Protein AF-A0AAV4QJ72-F1 (afdb_monomer_lite)

Foldseek 3Di:
DDDDQDPPCVLVVDDPVCSVVVVVVVVVLVVVVVVVVVVCCVVQPPQWDWDDRPSDIDIDGNDDVVVVVVVVVCVVVVHDDDDDDDPLPDWDKDKDADADQPDDQVVVVVVCVVVVFAWPDKDFDADPVPRHTHRMIMTTGDRDD

Organism: Caerostris extrusa (NCBI:txid172846)

Radius of gyration: 22.25 Å; chains: 1; bounding box: 43×34×60 Å

Secondary structure (DSSP, 8-state):
----------GGGS-TTTHHHHHHHHHHHHHHHHHHHHHHHHHHGGGEEEEEETTEEEEEESSHHHHHHHHHHHHHTT--------GGGSPPEEEEES--TT--HHHHHHHHHHTT--EEEEEEEE-TTT--EEEEEEEEEPPP-

pLDDT: mean 82.84, std 15.51, range [21.06, 96.12]

Sequence (145 aa):
MWAYTFHTDWVSRAKPGMVKELLAIEALRRTSLKGLIAEISKKFHDEVRIKLAGEHLKIFPNNSDNHRLITNYLKNSQTEYYVITPKNLRPLKAVFKGLPVSYNVDEISTGLAELGLQIDEVRQLTNLKTRALIPVWQLVYKNPK

Structure (mmCIF, N/CA/C/O backbone):
data_AF-A0AAV4QJ72-F1
#
_entry.id   AF-A0AAV4QJ72-F1
#
loop_
_atom_site.group_PDB
_atom_site.id
_atom_site.type_symbol
_atom_site.label_atom_id
_atom_site.label_alt_id
_atom_site.label_comp_id
_atom_site.label_asym_id
_atom_site.label_entity_id
_atom_site.label_seq_id
_atom_site.pdbx_PDB_ins_code
_atom_site.Cartn_x
_atom_site.Cartn_y
_atom_site.Cartn_z
_atom_site.occupancy
_atom_site.B_iso_or_equiv
_atom_site.auth_seq_id
_atom_site.auth_comp_id
_atom_site.auth_asym_id
_atom_site.auth_atom_id
_atom_site.pdbx_PDB_model_num
ATOM 1 N N . MET A 1 1 ? 1.533 -19.783 4.908 1.00 29.25 1 MET A N 1
ATOM 2 C CA . MET A 1 1 ? 0.993 -18.504 5.421 1.00 29.25 1 MET A CA 1
ATOM 3 C C . MET A 1 1 ? 2.149 -17.777 6.092 1.00 29.25 1 MET A C 1
ATOM 5 O O . MET A 1 1 ? 2.623 -18.271 7.100 1.00 29.25 1 MET A O 1
ATOM 9 N N . TRP A 1 2 ? 2.675 -16.698 5.507 1.00 21.06 2 TRP A N 1
ATOM 10 C CA . TRP A 1 2 ? 3.810 -15.962 6.083 1.00 21.06 2 TRP A CA 1
ATOM 11 C C . TRP A 1 2 ? 3.318 -14.598 6.567 1.00 21.06 2 TRP A C 1
ATOM 13 O O . TRP A 1 2 ? 2.831 -13.796 5.769 1.00 21.06 2 TRP A O 1
ATOM 23 N N . ALA A 1 3 ? 3.393 -14.360 7.876 1.00 24.09 3 ALA A N 1
ATOM 24 C CA . ALA A 1 3 ? 3.117 -13.072 8.496 1.00 24.09 3 ALA A CA 1
ATOM 25 C C . ALA A 1 3 ? 4.438 -12.513 9.031 1.00 24.09 3 ALA A C 1
ATOM 27 O O . ALA A 1 3 ? 4.955 -12.983 10.040 1.00 24.09 3 ALA A O 1
ATOM 28 N N . TYR A 1 4 ? 4.993 -11.520 8.341 1.00 24.73 4 TYR A N 1
ATOM 29 C CA . TYR A 1 4 ? 6.110 -10.741 8.862 1.00 24.73 4 TYR A CA 1
ATOM 30 C C . TYR A 1 4 ? 5.542 -9.674 9.794 1.00 24.73 4 TYR A C 1
ATOM 32 O O . TYR A 1 4 ? 4.853 -8.751 9.353 1.00 24.73 4 TYR A O 1
ATOM 40 N N . THR A 1 5 ? 5.802 -9.822 11.089 1.00 30.70 5 THR A N 1
ATOM 41 C CA . THR A 1 5 ? 5.512 -8.789 12.085 1.00 30.70 5 THR A CA 1
ATOM 42 C C . THR A 1 5 ? 6.797 -7.995 12.280 1.00 30.70 5 THR A C 1
ATOM 44 O O . THR A 1 5 ? 7.749 -8.504 12.862 1.00 30.70 5 THR A O 1
ATOM 47 N N . PHE A 1 6 ? 6.859 -6.770 11.755 1.00 30.53 6 PHE A N 1
ATOM 48 C CA . PHE A 1 6 ? 7.957 -5.860 12.073 1.00 30.53 6 PHE A CA 1
ATOM 49 C C . PHE A 1 6 ? 7.793 -5.417 13.528 1.00 30.53 6 PHE A C 1
ATOM 51 O O . PHE A 1 6 ? 6.803 -4.777 13.879 1.00 30.53 6 PHE A O 1
ATOM 58 N N . HIS A 1 7 ? 8.735 -5.825 14.375 1.00 37.47 7 HIS A N 1
ATOM 59 C CA . HIS A 1 7 ? 8.809 -5.406 15.767 1.00 37.47 7 HIS A CA 1
ATOM 60 C C . HIS A 1 7 ? 9.119 -3.903 15.804 1.00 37.47 7 HIS A C 1
ATOM 62 O O . HIS A 1 7 ? 10.099 -3.450 15.208 1.00 37.47 7 HIS A O 1
ATOM 68 N N . THR A 1 8 ? 8.265 -3.116 16.456 1.00 44.09 8 THR A N 1
ATOM 69 C CA . THR A 1 8 ? 8.460 -1.682 16.698 1.00 44.09 8 THR A CA 1
ATOM 70 C C . THR A 1 8 ? 9.509 -1.490 17.789 1.00 44.09 8 THR A C 1
ATOM 72 O O . THR A 1 8 ? 9.191 -1.070 18.894 1.00 44.09 8 THR A O 1
ATOM 75 N N . ASP A 1 9 ? 10.763 -1.821 17.495 1.00 50.75 9 ASP A N 1
ATOM 76 C CA . ASP A 1 9 ? 11.877 -1.648 18.428 1.00 50.75 9 ASP A CA 1
ATOM 77 C C . ASP A 1 9 ? 12.642 -0.346 18.132 1.00 50.75 9 ASP A C 1
ATOM 79 O O . ASP A 1 9 ? 13.849 -0.315 17.906 1.00 50.75 9 ASP A O 1
ATOM 83 N N . TRP A 1 10 ? 11.899 0.759 18.019 1.00 54.31 10 TRP A N 1
ATOM 84 C CA . TRP A 1 10 ? 12.483 2.100 17.883 1.00 54.31 10 TRP A CA 1
ATOM 85 C C . TRP A 1 10 ? 12.860 2.697 19.243 1.00 54.31 10 TRP A C 1
ATOM 87 O O . TRP A 1 10 ? 13.750 3.541 19.316 1.00 54.31 10 TRP A O 1
ATOM 97 N N . VAL A 1 11 ? 12.232 2.219 20.323 1.00 56.62 11 VAL A N 1
ATOM 98 C CA . VAL A 1 11 ? 12.527 2.642 21.698 1.00 56.62 11 VAL A CA 1
ATOM 99 C C . VAL A 1 11 ? 13.918 2.167 22.134 1.00 56.62 11 VAL A C 1
ATOM 101 O O . VAL A 1 11 ? 14.624 2.923 22.796 1.00 56.62 11 VAL A O 1
ATOM 104 N N . SER A 1 12 ? 14.373 0.986 21.690 1.00 57.31 12 SER A N 1
ATOM 105 C CA . SER A 1 12 ? 15.730 0.482 21.971 1.00 57.31 12 SER A CA 1
ATOM 106 C C . SER A 1 12 ? 16.846 1.290 21.302 1.00 57.31 12 SER A C 1
ATOM 108 O O . SER A 1 12 ? 18.001 1.216 21.717 1.00 57.31 12 SER A O 1
ATOM 110 N N . ARG A 1 13 ? 16.510 2.093 20.284 1.00 60.56 13 ARG A N 1
ATOM 111 C CA . ARG A 1 13 ? 17.442 2.976 19.564 1.00 60.56 13 ARG A CA 1
ATOM 112 C C . ARG A 1 13 ? 17.436 4.411 20.098 1.00 60.56 13 ARG A C 1
ATOM 114 O O . ARG A 1 13 ? 18.213 5.238 19.620 1.00 60.56 13 ARG A O 1
ATOM 121 N N . ALA A 1 14 ? 16.556 4.729 21.048 1.00 67.62 14 ALA A N 1
ATOM 122 C CA . ALA A 1 14 ? 16.446 6.060 21.624 1.00 67.62 14 ALA A CA 1
ATOM 123 C C . ALA A 1 14 ? 17.534 6.308 22.678 1.00 67.62 14 ALA A C 1
ATOM 125 O O . ALA A 1 14 ? 17.973 5.399 23.382 1.00 67.62 14 ALA A O 1
ATOM 126 N N . LYS A 1 15 ? 17.960 7.569 22.821 1.00 75.06 15 LYS A N 1
ATOM 127 C CA . LYS A 1 15 ? 18.878 7.963 23.899 1.00 75.06 15 LYS A CA 1
ATOM 128 C C . LYS A 1 15 ? 18.229 7.643 25.260 1.00 75.06 15 LYS A C 1
ATOM 130 O O . LYS A 1 15 ? 17.042 7.936 25.413 1.00 75.06 15 LYS A O 1
ATOM 135 N N . PRO A 1 16 ? 18.976 7.146 26.267 1.00 67.69 16 PRO A N 1
ATOM 136 C CA . PRO A 1 16 ? 18.417 6.698 27.550 1.00 67.69 16 PRO A CA 1
ATOM 137 C C . PRO A 1 16 ? 17.497 7.713 28.253 1.00 67.69 16 PRO A C 1
ATOM 139 O O . PRO A 1 16 ? 16.520 7.322 28.885 1.00 67.69 16 PRO A O 1
ATOM 142 N N . GLY A 1 17 ? 17.756 9.018 28.098 1.00 76.75 17 GLY A N 1
ATOM 143 C CA . GLY A 1 17 ? 16.922 10.086 28.667 1.00 76.75 17 GLY A CA 1
ATOM 144 C C . GLY A 1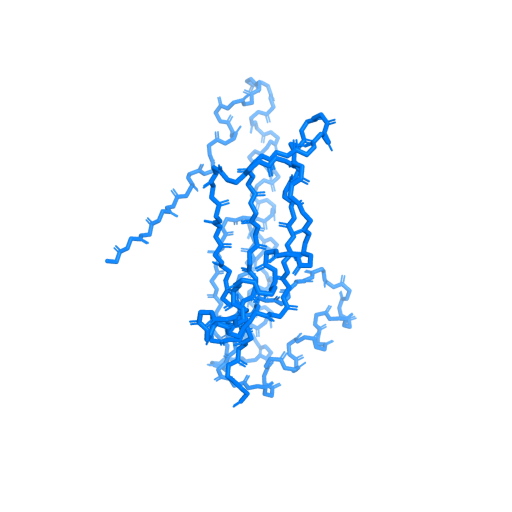 17 ? 15.563 10.297 27.983 1.00 76.75 17 GLY A C 1
ATOM 145 O O . GLY A 1 17 ? 14.642 10.783 28.625 1.00 76.75 17 GLY A O 1
ATOM 146 N N . MET A 1 18 ? 15.403 9.891 26.719 1.00 72.31 18 MET A N 1
ATOM 147 C CA . MET A 1 18 ? 14.172 10.093 25.934 1.00 72.31 18 MET A CA 1
ATOM 148 C C . MET A 1 18 ? 13.190 8.920 26.034 1.00 72.31 18 MET A C 1
ATOM 150 O O . MET A 1 18 ? 12.034 9.036 25.635 1.00 72.31 18 MET A O 1
ATOM 154 N N . VAL A 1 19 ? 13.631 7.773 26.562 1.00 74.94 19 VAL A N 1
ATOM 155 C CA . VAL A 1 19 ? 12.826 6.541 26.611 1.00 74.94 19 VAL A CA 1
ATOM 156 C C . VAL A 1 19 ? 11.528 6.750 27.396 1.00 74.94 19 VAL A C 1
ATOM 158 O O . VAL A 1 19 ? 10.470 6.314 26.953 1.00 74.94 19 VAL A O 1
ATOM 161 N N . LYS A 1 20 ? 11.575 7.467 28.526 1.00 77.88 20 LYS A N 1
ATOM 162 C CA . LYS A 1 20 ? 10.379 7.749 29.341 1.00 77.88 20 LYS A CA 1
ATOM 163 C C . LYS A 1 20 ? 9.346 8.598 28.596 1.00 77.88 20 LYS A C 1
ATOM 165 O O . LYS A 1 20 ? 8.159 8.294 28.657 1.00 77.88 20 LYS A O 1
ATOM 170 N N . GLU A 1 21 ? 9.793 9.627 27.878 1.00 79.62 21 GLU A N 1
ATOM 171 C CA . GLU A 1 21 ? 8.917 10.497 27.085 1.00 79.62 21 GLU A CA 1
ATOM 172 C C . GLU A 1 21 ? 8.286 9.733 25.916 1.00 79.62 21 GLU A C 1
ATOM 174 O O . GLU A 1 21 ? 7.078 9.814 25.704 1.00 79.62 21 GLU A O 1
ATOM 179 N N . LEU A 1 22 ? 9.075 8.921 25.205 1.00 76.75 22 LEU A N 1
ATOM 180 C CA . LEU A 1 22 ? 8.581 8.090 24.104 1.00 76.75 22 LEU A CA 1
ATOM 181 C C . LEU A 1 22 ? 7.542 7.066 24.575 1.00 76.75 22 LEU A C 1
ATOM 183 O O . LEU A 1 22 ? 6.511 6.902 23.924 1.00 76.75 22 LEU A O 1
ATOM 187 N N . LEU A 1 23 ? 7.768 6.428 25.727 1.00 78.88 23 LEU A N 1
ATOM 188 C CA . LEU A 1 23 ? 6.801 5.508 26.331 1.00 78.88 23 LEU A CA 1
ATOM 189 C C . LEU A 1 23 ? 5.498 6.221 26.723 1.00 78.88 23 LEU A C 1
ATOM 191 O O . LEU A 1 23 ? 4.415 5.673 26.518 1.00 78.88 23 LEU A O 1
ATOM 195 N N . ALA A 1 24 ? 5.580 7.449 27.245 1.00 79.38 24 ALA A N 1
ATOM 196 C CA . ALA A 1 24 ? 4.400 8.248 27.569 1.00 79.38 24 ALA A CA 1
ATOM 197 C C . ALA A 1 24 ? 3.604 8.632 26.308 1.00 79.38 24 ALA A C 1
ATOM 199 O O . ALA A 1 24 ? 2.379 8.494 26.285 1.00 79.38 24 ALA A O 1
ATOM 200 N N . ILE A 1 25 ? 4.289 9.039 25.233 1.00 80.31 25 ILE A N 1
ATOM 201 C CA . ILE A 1 25 ? 3.669 9.331 23.931 1.00 80.31 25 ILE A CA 1
ATOM 202 C C . ILE A 1 25 ? 2.993 8.078 23.363 1.00 80.31 25 ILE A C 1
ATOM 204 O O . ILE A 1 25 ? 1.858 8.147 22.886 1.00 80.31 25 ILE A O 1
ATOM 208 N N . GLU A 1 26 ? 3.648 6.918 23.440 1.00 79.81 26 GLU A N 1
ATOM 209 C CA . GLU A 1 26 ? 3.073 5.654 22.980 1.00 79.81 26 GLU A CA 1
ATOM 210 C C . GLU A 1 26 ? 1.826 5.271 23.793 1.00 79.81 26 GLU A C 1
ATOM 212 O O . GLU A 1 26 ? 0.813 4.862 23.220 1.00 79.81 26 GLU A O 1
ATOM 217 N N . ALA A 1 27 ? 1.858 5.446 25.115 1.00 80.00 27 ALA A N 1
ATOM 218 C CA . ALA A 1 27 ? 0.720 5.175 25.991 1.00 80.00 27 ALA A CA 1
ATOM 219 C C . ALA A 1 27 ? -0.478 6.094 25.694 1.00 80.00 27 ALA A C 1
ATOM 221 O O . ALA A 1 27 ? -1.616 5.616 25.584 1.00 80.00 27 ALA A O 1
ATOM 222 N N . LEU A 1 28 ? -0.230 7.393 25.493 1.00 80.56 28 LEU A N 1
ATOM 223 C CA . LEU A 1 28 ? -1.249 8.360 25.074 1.00 80.56 28 LEU A CA 1
ATOM 224 C C . LEU A 1 28 ? -1.849 7.971 23.719 1.00 80.56 28 LEU A C 1
ATOM 226 O O . LEU A 1 28 ? -3.071 7.904 23.569 1.00 80.56 28 LEU A O 1
ATOM 230 N N . ARG A 1 29 ? -1.000 7.617 22.748 1.00 79.44 29 ARG A N 1
ATOM 231 C CA . ARG A 1 29 ? -1.431 7.184 21.414 1.00 79.44 29 ARG A CA 1
ATOM 232 C C . ARG A 1 29 ? -2.274 5.911 21.475 1.00 79.44 29 ARG A C 1
ATOM 234 O O . ARG A 1 29 ? -3.340 5.857 20.866 1.00 79.44 29 ARG A O 1
ATOM 241 N N . ARG A 1 30 ? -1.842 4.898 22.232 1.00 79.00 30 ARG A N 1
ATOM 242 C CA . ARG A 1 30 ? -2.604 3.651 22.430 1.00 79.00 30 ARG A CA 1
ATOM 243 C C . ARG A 1 30 ? -3.970 3.924 23.056 1.00 79.00 30 ARG A C 1
ATOM 245 O O . ARG A 1 30 ? -4.945 3.292 22.657 1.00 79.00 30 ARG A O 1
ATOM 252 N N . THR A 1 31 ? -4.050 4.854 24.004 1.00 82.44 31 THR A N 1
ATOM 253 C CA . THR A 1 31 ? -5.317 5.257 24.633 1.00 82.44 31 THR A CA 1
ATOM 254 C C . THR A 1 31 ? -6.250 5.927 23.626 1.00 82.44 31 THR A C 1
ATOM 256 O O . THR A 1 31 ? -7.405 5.525 23.511 1.00 82.44 31 THR A O 1
ATOM 259 N N . SER A 1 32 ? -5.732 6.863 22.828 1.00 84.75 32 SER A N 1
ATOM 260 C CA . SER A 1 32 ? -6.493 7.525 21.760 1.00 84.75 32 SER A CA 1
ATOM 261 C C . SER A 1 32 ? -7.022 6.527 20.718 1.00 84.75 32 SER A C 1
ATOM 263 O O . SER A 1 32 ? -8.217 6.500 20.428 1.00 84.75 32 SER A O 1
ATOM 265 N N . LEU A 1 33 ? -6.172 5.608 20.238 1.00 84.62 33 LEU A N 1
ATOM 266 C CA . LEU A 1 33 ? -6.573 4.570 19.279 1.00 84.62 33 LEU A CA 1
ATOM 267 C C . LEU A 1 33 ? -7.641 3.626 19.847 1.00 84.62 33 LEU A C 1
ATOM 269 O O . LEU A 1 33 ? -8.556 3.236 19.126 1.00 84.62 33 LEU A O 1
ATOM 273 N N . LYS A 1 34 ? -7.558 3.271 21.135 1.00 84.69 34 LYS A N 1
ATOM 274 C CA . LYS A 1 34 ? -8.608 2.494 21.812 1.00 84.69 34 LYS A CA 1
ATOM 275 C C . LYS A 1 34 ? -9.931 3.257 21.890 1.00 84.69 34 LYS A C 1
ATOM 277 O O . LYS A 1 34 ? -10.976 2.644 21.693 1.00 84.69 34 LYS A O 1
ATOM 282 N N . GLY A 1 35 ? -9.888 4.566 22.141 1.00 86.44 35 GLY A N 1
ATOM 283 C CA . GLY A 1 35 ? -11.072 5.428 22.120 1.00 86.44 35 GLY A CA 1
ATOM 284 C C . GLY A 1 35 ? -11.745 5.440 20.748 1.00 86.44 35 GLY A C 1
ATOM 285 O O . GLY A 1 35 ? -12.940 5.176 20.649 1.00 86.44 35 GLY A O 1
ATOM 286 N N . LEU A 1 36 ? -10.956 5.620 19.686 1.00 85.38 36 LEU A N 1
ATOM 287 C CA . LEU A 1 36 ? -11.454 5.583 18.310 1.00 85.38 36 LEU A CA 1
ATOM 288 C C . LEU A 1 36 ? -12.056 4.215 17.945 1.00 85.38 36 LEU A C 1
ATOM 290 O O . LEU A 1 36 ? -13.097 4.154 17.296 1.00 85.38 36 LEU A O 1
ATOM 294 N N . ILE A 1 37 ? -11.441 3.110 18.389 1.00 87.62 37 ILE A N 1
ATOM 295 C CA . ILE A 1 37 ? -12.015 1.764 18.224 1.00 87.62 37 ILE A CA 1
ATOM 296 C C . ILE A 1 37 ? -13.406 1.701 18.854 1.00 87.62 37 ILE A C 1
ATOM 298 O O . ILE A 1 37 ? -14.343 1.262 18.196 1.00 87.62 37 ILE A O 1
ATOM 302 N N . ALA A 1 38 ? -13.547 2.152 20.103 1.00 88.19 38 ALA A N 1
ATOM 303 C CA . ALA A 1 38 ? -14.824 2.121 20.808 1.00 88.19 38 ALA A CA 1
ATOM 304 C C . ALA A 1 38 ? -15.889 2.990 20.119 1.00 88.19 38 ALA A C 1
ATOM 306 O O . ALA A 1 38 ? -17.037 2.566 20.001 1.00 88.19 38 ALA A O 1
ATOM 307 N N . GLU A 1 39 ? -15.516 4.172 19.622 1.00 88.44 39 GLU A N 1
ATOM 308 C CA . GLU A 1 39 ? -16.426 5.065 18.899 1.00 88.44 39 GLU A CA 1
ATOM 309 C C . GLU A 1 39 ? -16.924 4.439 17.588 1.00 88.44 39 GLU A C 1
ATOM 311 O O . GLU A 1 39 ? -18.130 4.395 17.335 1.00 88.44 39 GLU A O 1
ATOM 316 N N . ILE A 1 40 ? -16.013 3.888 16.781 1.00 86.62 40 ILE A N 1
ATOM 317 C CA . ILE A 1 40 ? -16.359 3.243 15.509 1.00 86.62 40 ILE A CA 1
ATOM 318 C C . ILE A 1 40 ? -17.190 1.981 15.765 1.00 86.62 40 ILE A C 1
ATOM 320 O O . ILE A 1 40 ? -18.223 1.796 15.123 1.00 86.62 40 ILE A O 1
ATOM 324 N N . SER A 1 41 ? -16.806 1.147 16.736 1.00 87.19 41 SER A N 1
ATOM 325 C CA . SER A 1 41 ? -17.589 -0.029 17.134 1.00 87.19 41 SER A CA 1
ATOM 326 C C . SER A 1 41 ? -18.985 0.342 17.635 1.00 87.19 41 SER A C 1
ATOM 328 O O . SER A 1 41 ? -19.939 -0.367 17.341 1.00 87.19 41 SER A O 1
ATOM 330 N N . LYS A 1 42 ? -19.145 1.465 18.344 1.00 88.50 42 LYS A N 1
ATOM 331 C CA . LYS A 1 42 ? -20.465 1.944 18.778 1.00 88.50 42 LYS A CA 1
ATOM 332 C C . LYS A 1 42 ? -21.330 2.398 17.603 1.00 88.50 42 LYS A C 1
ATOM 334 O O . LYS A 1 42 ? -22.541 2.230 17.651 1.00 88.50 42 LYS A O 1
ATOM 339 N N . LYS A 1 43 ? -20.728 3.013 16.585 1.00 87.12 43 LYS A N 1
ATOM 340 C CA . LYS A 1 43 ? -21.461 3.610 15.463 1.00 87.12 43 LYS A CA 1
ATOM 341 C C . LYS A 1 43 ? -21.826 2.606 14.371 1.00 87.12 43 LYS A C 1
ATOM 343 O O . LYS A 1 43 ? -22.851 2.772 13.720 1.00 87.12 43 LYS A O 1
ATOM 348 N N . PHE A 1 44 ? -20.978 1.604 14.162 1.00 84.62 44 PHE A N 1
ATOM 349 C CA . PHE A 1 44 ? -21.095 0.657 13.052 1.00 84.62 44 PHE A CA 1
ATOM 350 C C . PHE A 1 44 ? -21.219 -0.809 13.505 1.00 84.62 44 PHE A C 1
ATOM 352 O O . PHE A 1 44 ? -21.350 -1.691 12.663 1.00 84.62 44 PHE A O 1
ATOM 359 N N . HIS A 1 45 ? -21.202 -1.079 14.815 1.00 81.94 45 HIS A N 1
ATOM 360 C CA . HIS A 1 45 ? -21.448 -2.399 15.407 1.00 81.94 45 HIS A CA 1
ATOM 361 C C . HIS A 1 45 ? -20.631 -3.530 14.745 1.00 81.94 45 HIS A C 1
ATOM 363 O O . HIS A 1 45 ? -19.440 -3.360 14.468 1.00 81.94 45 HIS A O 1
ATOM 369 N N . ASP A 1 46 ? -21.263 -4.680 14.494 1.00 78.12 46 ASP A N 1
ATOM 370 C CA . ASP A 1 46 ? -20.651 -5.888 13.924 1.00 78.12 46 ASP A CA 1
ATOM 371 C C . ASP A 1 46 ? -20.416 -5.796 12.407 1.00 78.12 46 ASP A C 1
ATOM 373 O O . ASP A 1 46 ? -19.924 -6.731 11.767 1.00 78.12 46 ASP A O 1
ATOM 377 N N . GLU A 1 47 ? -20.745 -4.658 11.799 1.00 84.56 47 GLU A N 1
ATOM 378 C CA . GLU A 1 47 ? -20.619 -4.458 10.362 1.00 84.56 47 GLU A CA 1
ATOM 379 C C . GLU A 1 47 ? -19.192 -4.129 9.898 1.00 84.56 47 GLU A C 1
ATOM 381 O O . GLU A 1 47 ? -18.901 -4.042 8.694 1.00 84.56 47 GLU A O 1
ATOM 386 N N . VAL A 1 48 ? -18.294 -3.951 10.866 1.00 86.56 48 VAL A N 1
ATOM 387 C CA . VAL A 1 48 ? -16.884 -3.659 10.658 1.00 86.56 48 VAL A CA 1
ATOM 388 C C . VAL A 1 48 ? -16.020 -4.471 11.588 1.00 86.56 48 VAL A C 1
ATOM 390 O O . VAL A 1 48 ? -16.170 -4.457 12.807 1.00 86.56 48 VAL A O 1
ATOM 393 N N . ARG A 1 49 ? -14.987 -5.074 11.013 1.00 89.50 49 ARG A N 1
ATOM 394 C CA . ARG A 1 49 ? -13.900 -5.655 11.786 1.00 89.50 49 ARG A CA 1
ATOM 395 C C . ARG A 1 49 ? -12.765 -4.650 11.905 1.00 89.50 49 ARG A C 1
ATOM 397 O O . ARG A 1 49 ? -12.245 -4.167 10.904 1.00 89.50 49 ARG A O 1
ATOM 404 N N . ILE A 1 50 ? -12.322 -4.379 13.125 1.00 90.00 50 ILE A N 1
ATOM 405 C CA . ILE A 1 50 ? -11.242 -3.427 13.396 1.00 90.00 50 ILE A CA 1
ATOM 406 C C . ILE A 1 50 ? -10.016 -4.176 13.934 1.00 90.00 50 ILE A C 1
ATOM 408 O O . ILE A 1 50 ? -10.137 -5.095 14.743 1.00 90.00 50 ILE A O 1
ATOM 412 N N . LYS A 1 51 ? -8.815 -3.810 13.477 1.00 88.81 51 LYS A N 1
ATOM 413 C CA . LYS A 1 51 ? -7.546 -4.387 13.935 1.00 88.81 51 LYS A CA 1
ATOM 414 C C . LYS A 1 51 ? -6.496 -3.303 14.149 1.00 88.81 51 LYS A C 1
ATOM 416 O O . LYS A 1 51 ? -6.199 -2.534 13.237 1.00 88.81 51 LYS A O 1
ATOM 421 N N . LEU A 1 52 ? -5.866 -3.306 15.321 1.00 85.06 52 LEU A N 1
ATOM 422 C CA . LEU A 1 52 ? -4.689 -2.483 15.586 1.00 85.06 52 LEU A CA 1
ATOM 423 C C . LEU A 1 52 ? -3.484 -3.010 14.785 1.00 85.06 52 LEU A C 1
ATOM 425 O O . LEU A 1 52 ? -3.190 -4.208 14.801 1.00 85.06 52 LEU A O 1
ATOM 429 N N . ALA A 1 53 ? -2.798 -2.124 14.067 1.00 82.19 53 ALA A N 1
ATOM 430 C CA . ALA A 1 53 ? -1.653 -2.441 13.220 1.00 82.19 53 ALA A CA 1
ATOM 431 C C . ALA A 1 53 ? -0.496 -1.469 13.498 1.00 82.19 53 ALA A C 1
ATOM 433 O O . ALA A 1 53 ? -0.247 -0.537 12.732 1.00 82.19 53 ALA A O 1
ATOM 434 N N . GLY A 1 54 ? 0.212 -1.708 14.606 1.00 79.75 54 GLY A N 1
ATOM 435 C CA . GLY A 1 54 ? 1.273 -0.822 15.085 1.00 79.75 54 GLY A CA 1
ATOM 436 C C . GLY A 1 54 ? 0.695 0.537 15.464 1.00 79.75 54 GLY A C 1
ATOM 437 O O . GLY A 1 54 ? -0.179 0.622 16.320 1.00 79.75 54 GLY A O 1
ATOM 438 N N . GLU A 1 55 ? 1.152 1.581 14.780 1.00 78.25 55 GLU A N 1
ATOM 439 C CA . GLU A 1 55 ? 0.707 2.962 14.999 1.00 78.25 55 GLU A CA 1
ATOM 440 C C . GLU A 1 55 ? -0.632 3.302 14.328 1.00 78.25 55 GLU A C 1
ATOM 442 O O . GLU A 1 55 ? -1.162 4.388 14.539 1.00 78.25 55 GLU A O 1
ATOM 447 N N . HIS A 1 56 ? -1.187 2.385 13.531 1.00 82.81 56 HIS A N 1
ATOM 448 C CA . HIS A 1 56 ? -2.374 2.631 12.718 1.00 82.81 56 HIS A CA 1
ATOM 449 C C . HIS A 1 56 ? -3.536 1.721 13.106 1.00 82.81 56 HIS A C 1
ATOM 451 O O . HIS A 1 56 ? -3.352 0.607 13.610 1.00 82.81 56 HIS A O 1
ATOM 457 N N . LEU A 1 57 ? -4.743 2.163 12.762 1.00 88.56 57 LEU A N 1
ATOM 458 C CA . LEU A 1 57 ? -5.948 1.352 12.820 1.00 88.56 57 LEU A CA 1
ATOM 459 C C . LEU A 1 57 ? -6.303 0.825 11.428 1.00 88.56 57 LEU A C 1
ATOM 461 O O . LEU A 1 57 ? -6.379 1.590 10.470 1.00 88.56 57 LEU A O 1
ATOM 465 N N . LYS A 1 58 ? -6.533 -0.485 11.304 1.00 91.06 58 LYS A N 1
ATOM 466 C CA . LYS A 1 58 ? -7.073 -1.093 10.083 1.00 91.06 58 LYS A CA 1
ATOM 467 C C . LYS A 1 58 ? -8.537 -1.429 10.294 1.00 91.06 58 LYS A C 1
ATOM 469 O O . LYS A 1 58 ? -8.866 -2.201 11.191 1.00 91.06 58 LYS A O 1
ATOM 474 N N . ILE A 1 59 ? -9.386 -0.873 9.443 1.00 90.94 59 ILE A N 1
ATOM 475 C CA . ILE A 1 59 ? -10.827 -1.098 9.453 1.00 90.94 59 ILE A CA 1
ATOM 476 C C . ILE A 1 59 ? -11.172 -1.932 8.219 1.00 90.94 59 ILE A C 1
ATOM 478 O O . ILE A 1 59 ? -10.736 -1.618 7.112 1.00 90.94 59 ILE A O 1
ATOM 482 N N . PHE A 1 60 ? -11.921 -3.010 8.421 1.00 90.62 60 PHE A N 1
ATOM 483 C CA . PHE A 1 60 ? -12.366 -3.941 7.391 1.00 90.62 60 PHE A CA 1
ATOM 484 C C . PHE A 1 60 ? -13.898 -3.922 7.354 1.00 90.62 60 PHE A C 1
ATOM 486 O O . PHE A 1 60 ? -14.528 -4.591 8.175 1.00 90.62 60 PHE A O 1
ATOM 493 N N . PRO A 1 61 ? -14.501 -3.133 6.451 1.00 90.50 61 PRO A N 1
ATOM 494 C CA . PRO A 1 61 ? -15.945 -3.130 6.247 1.00 90.50 61 PRO A CA 1
ATOM 495 C C . PRO A 1 61 ? -16.421 -4.462 5.662 1.00 90.50 61 PRO A C 1
ATOM 497 O O . PRO A 1 61 ? -15.740 -5.030 4.806 1.00 90.50 61 PRO A O 1
ATOM 500 N N . ASN A 1 62 ? -17.594 -4.937 6.084 1.00 88.94 62 ASN A N 1
ATOM 501 C CA . ASN A 1 62 ? -18.166 -6.185 5.565 1.00 88.94 62 ASN A CA 1
ATOM 502 C C . ASN A 1 62 ? -18.700 -6.048 4.126 1.00 88.94 62 ASN A C 1
ATOM 504 O O . ASN A 1 62 ? -18.719 -7.028 3.384 1.00 88.94 62 ASN A O 1
ATOM 508 N N . ASN A 1 63 ? -19.122 -4.845 3.719 1.00 88.38 63 ASN A N 1
ATOM 509 C CA . ASN A 1 63 ? -19.670 -4.558 2.390 1.00 88.38 63 ASN A CA 1
ATOM 510 C C . ASN A 1 63 ? -19.265 -3.151 1.888 1.00 88.38 63 ASN A C 1
ATOM 512 O O . ASN A 1 63 ? -18.627 -2.365 2.598 1.00 88.38 63 ASN A O 1
ATOM 516 N N . SER A 1 64 ? -19.623 -2.837 0.638 1.00 86.88 64 SER A N 1
ATOM 517 C CA . SER A 1 64 ? -19.288 -1.566 -0.022 1.00 86.88 64 SER A CA 1
ATOM 518 C C . SER A 1 64 ? -20.003 -0.348 0.560 1.00 86.88 64 SER A C 1
ATOM 520 O O . SER A 1 64 ? -19.439 0.748 0.544 1.00 86.88 64 SER A O 1
ATOM 522 N N . ASP A 1 65 ? -21.220 -0.512 1.070 1.00 88.81 65 ASP A N 1
ATOM 523 C CA . ASP A 1 65 ? -21.993 0.598 1.631 1.00 88.81 65 ASP A CA 1
ATOM 524 C C . ASP A 1 65 ? -21.389 1.046 2.961 1.00 88.81 65 ASP A C 1
ATOM 526 O O . ASP A 1 65 ? -21.155 2.235 3.174 1.00 88.81 65 ASP A O 1
ATOM 530 N N . ASN A 1 66 ? -20.952 0.095 3.780 1.00 88.50 66 ASN A N 1
ATOM 531 C CA . ASN A 1 66 ? -20.271 0.366 5.042 1.00 88.50 66 ASN A CA 1
ATOM 532 C C . ASN A 1 66 ? -18.916 1.021 4.814 1.00 88.50 66 ASN A C 1
ATOM 534 O O . ASN A 1 66 ? -18.564 1.978 5.504 1.00 88.50 66 ASN A O 1
ATOM 538 N N . HIS A 1 67 ? -18.186 0.590 3.781 1.00 89.25 67 HIS A N 1
ATOM 539 C CA . HIS A 1 67 ? -16.981 1.290 3.345 1.00 89.25 67 HIS A CA 1
ATOM 540 C C . HIS A 1 67 ? -17.265 2.769 3.040 1.00 89.25 67 HIS A C 1
ATOM 542 O O . HIS A 1 67 ? -16.508 3.638 3.477 1.00 89.25 67 HIS A O 1
ATOM 548 N N . ARG A 1 68 ? -18.357 3.082 2.327 1.00 90.69 68 ARG A N 1
ATOM 549 C CA . ARG A 1 68 ? -18.743 4.469 2.015 1.00 90.69 68 ARG A CA 1
ATOM 550 C C . ARG A 1 68 ? -19.127 5.246 3.272 1.00 90.69 68 ARG A C 1
ATOM 552 O O . ARG A 1 68 ? -18.650 6.364 3.449 1.00 90.69 68 ARG A O 1
ATOM 559 N N . LEU A 1 69 ? -19.930 4.659 4.158 1.00 90.44 69 LEU A N 1
ATOM 560 C CA . LEU A 1 69 ? -20.361 5.305 5.401 1.00 90.44 69 LEU A CA 1
ATOM 561 C C . LEU A 1 69 ? -19.177 5.647 6.315 1.00 90.44 69 LEU A C 1
ATOM 563 O O . LEU A 1 69 ? -19.102 6.764 6.828 1.00 90.44 69 LEU A O 1
ATOM 567 N N . ILE A 1 70 ? -18.221 4.729 6.466 1.00 90.12 70 ILE A N 1
ATOM 568 C CA . ILE A 1 70 ? -17.009 4.946 7.270 1.00 90.12 70 ILE A CA 1
ATOM 569 C C . ILE A 1 70 ? -16.122 6.009 6.632 1.00 90.12 70 ILE A C 1
ATOM 571 O O . ILE A 1 70 ? -15.669 6.919 7.318 1.00 90.12 70 ILE A O 1
ATOM 575 N N . THR A 1 71 ? -15.912 5.930 5.318 1.00 90.31 71 THR A N 1
ATOM 576 C CA . THR A 1 71 ? -15.124 6.915 4.560 1.00 90.31 71 THR A CA 1
ATOM 577 C C . THR A 1 71 ? -15.700 8.324 4.728 1.00 90.31 71 THR A C 1
ATOM 579 O O . THR A 1 71 ? -14.968 9.268 5.021 1.00 90.31 71 THR A O 1
ATOM 582 N N . ASN A 1 72 ? -17.023 8.463 4.606 1.00 91.06 72 ASN A N 1
ATOM 583 C CA . ASN A 1 72 ? -17.723 9.732 4.801 1.00 91.06 72 ASN A CA 1
ATOM 584 C C . ASN A 1 72 ? -17.612 10.227 6.244 1.00 91.06 72 ASN A C 1
ATOM 586 O O . ASN A 1 72 ? -17.371 11.409 6.471 1.00 91.06 72 ASN A O 1
ATOM 590 N N . TYR A 1 73 ? -17.751 9.331 7.221 1.00 89.75 73 TYR A N 1
ATOM 591 C CA . TYR A 1 73 ? -17.585 9.678 8.626 1.00 89.75 73 TYR A CA 1
ATOM 592 C C . TYR A 1 73 ? -16.171 10.189 8.928 1.00 89.75 73 TYR A C 1
ATOM 594 O O . TYR A 1 73 ? -16.056 11.281 9.473 1.00 89.75 73 TYR A O 1
ATOM 602 N N . LEU A 1 74 ? -15.124 9.468 8.508 1.00 89.31 74 LEU A N 1
ATOM 603 C CA . LEU A 1 74 ? -13.726 9.865 8.722 1.00 89.31 74 LEU A CA 1
ATOM 604 C C . LEU A 1 74 ? -13.391 11.189 8.024 1.00 89.31 74 LEU A C 1
ATOM 606 O O . LEU A 1 74 ? -12.670 12.026 8.565 1.00 89.31 74 LEU A O 1
ATOM 610 N N . LYS A 1 75 ? -13.958 11.407 6.831 1.00 89.81 75 LYS A N 1
ATOM 611 C CA . LYS A 1 75 ? -13.838 12.675 6.105 1.00 89.81 75 LYS A CA 1
ATOM 612 C C . LYS A 1 75 ? -14.476 13.832 6.880 1.00 89.81 75 LYS A C 1
ATOM 614 O O . LYS A 1 75 ? -13.878 14.900 6.970 1.00 89.81 75 LYS A O 1
ATOM 619 N N . ASN A 1 76 ? -15.662 13.620 7.449 1.00 91.75 76 ASN A N 1
ATOM 620 C CA . ASN A 1 76 ? -16.393 14.644 8.200 1.00 91.75 76 ASN A CA 1
ATOM 621 C C . ASN A 1 76 ? -15.781 14.917 9.581 1.00 91.75 76 ASN A C 1
ATOM 623 O O . ASN A 1 76 ? -15.836 16.048 10.050 1.00 91.75 76 ASN A O 1
ATOM 627 N N . SER A 1 77 ? -15.174 13.913 10.218 1.00 86.00 77 SER A N 1
ATOM 628 C CA . SER A 1 77 ? -14.457 14.063 11.491 1.00 86.00 77 SER A CA 1
ATOM 629 C C . SER A 1 77 ? -13.042 14.631 11.332 1.00 86.00 77 SER A C 1
ATOM 631 O O . SER A 1 77 ? -12.299 14.666 12.310 1.00 86.00 77 SER A O 1
ATOM 633 N N . GLN A 1 78 ? -12.645 15.029 10.113 1.00 85.81 78 GLN A N 1
ATOM 634 C CA . GLN A 1 78 ? -11.290 15.493 9.774 1.00 85.81 78 GLN A CA 1
ATOM 635 C C . GLN A 1 78 ? -10.186 14.536 10.255 1.00 85.81 78 GLN A C 1
ATOM 637 O O . GLN A 1 78 ? -9.070 14.943 10.567 1.00 85.81 78 GLN A O 1
ATOM 642 N N . THR A 1 79 ? -10.498 13.243 10.332 1.00 84.38 79 THR A N 1
ATOM 643 C CA . THR A 1 79 ? -9.538 12.216 10.727 1.00 84.38 79 THR A CA 1
ATOM 644 C C . THR A 1 79 ? -8.749 11.799 9.498 1.00 84.38 79 THR A C 1
ATOM 646 O O . THR A 1 79 ? -9.337 11.477 8.470 1.00 84.38 79 THR A O 1
ATOM 649 N N . GLU A 1 80 ? -7.422 11.784 9.581 1.00 87.62 80 GLU A N 1
ATOM 650 C CA . GLU A 1 80 ? -6.592 11.316 8.473 1.00 87.62 80 GLU A CA 1
ATOM 651 C C . GLU A 1 80 ? -6.800 9.816 8.229 1.00 87.62 80 GLU A C 1
ATOM 653 O O . GLU A 1 80 ? -6.736 8.994 9.147 1.00 87.62 80 GLU A O 1
ATOM 658 N N . TYR A 1 81 ? -7.039 9.444 6.972 1.00 90.12 81 TYR A N 1
ATOM 659 C CA . TYR A 1 81 ? -7.178 8.051 6.565 1.00 90.12 81 TYR A CA 1
ATOM 660 C C . TYR A 1 81 ? -6.685 7.839 5.134 1.00 90.12 81 TYR A C 1
ATOM 662 O O . TYR A 1 81 ? -6.591 8.768 4.334 1.00 90.12 81 TYR A O 1
ATOM 670 N N . TYR A 1 82 ? -6.407 6.581 4.798 1.00 90.06 82 TYR A N 1
ATOM 671 C CA . TYR A 1 82 ? -6.168 6.146 3.428 1.00 90.06 82 TYR A CA 1
ATOM 672 C C . TYR A 1 82 ? -6.923 4.846 3.160 1.00 90.06 82 TYR A C 1
ATOM 674 O O . TYR A 1 82 ? -7.096 4.007 4.047 1.00 90.06 82 TYR A O 1
ATOM 682 N N . VAL A 1 83 ? -7.366 4.671 1.918 1.00 89.88 83 VAL A N 1
ATOM 683 C CA . VAL A 1 83 ? -8.071 3.463 1.487 1.00 89.88 83 VAL A CA 1
ATOM 684 C C . VAL A 1 83 ? -7.068 2.488 0.885 1.00 89.88 83 VAL A C 1
ATOM 686 O O . VAL A 1 83 ? -6.297 2.830 -0.010 1.00 89.88 83 VAL A O 1
ATOM 689 N N . ILE A 1 84 ? -7.076 1.249 1.374 1.00 86.06 84 ILE A N 1
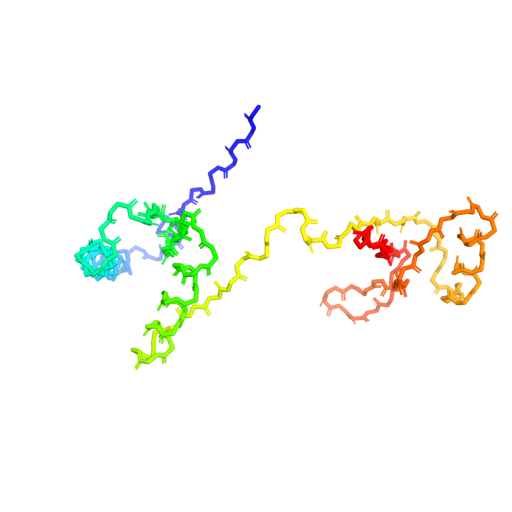ATOM 690 C CA . ILE A 1 84 ? -6.252 0.177 0.819 1.00 86.06 84 ILE A CA 1
ATOM 691 C C . ILE A 1 84 ? -7.032 -0.501 -0.302 1.00 86.06 84 ILE A C 1
ATOM 693 O O . ILE A 1 84 ? -8.016 -1.191 -0.042 1.00 86.06 84 ILE A O 1
ATOM 697 N N . THR A 1 85 ? -6.545 -0.385 -1.538 1.00 82.25 85 THR A N 1
ATOM 698 C CA . THR A 1 85 ? -7.141 -1.083 -2.682 1.00 82.25 85 THR A CA 1
ATOM 699 C C . THR A 1 85 ? -7.162 -2.601 -2.436 1.00 82.25 85 THR A C 1
ATOM 701 O O . THR A 1 85 ? -6.119 -3.176 -2.066 1.00 82.25 85 THR A O 1
ATOM 704 N N . PRO A 1 86 ? -8.311 -3.273 -2.641 1.00 81.38 86 PRO A N 1
ATOM 705 C CA . PRO A 1 86 ? -8.426 -4.728 -2.605 1.00 81.38 86 PRO A CA 1
ATOM 706 C C . PRO A 1 86 ? -7.419 -5.408 -3.534 1.00 81.38 86 PRO A C 1
ATOM 708 O O . PRO A 1 86 ? -7.086 -4.873 -4.586 1.00 81.38 86 PRO A O 1
ATOM 711 N N . LYS A 1 87 ? -6.920 -6.594 -3.163 1.00 80.44 87 LYS A N 1
ATOM 712 C CA . LYS A 1 87 ? -5.859 -7.277 -3.930 1.00 80.44 87 LYS A CA 1
ATOM 713 C C . LYS A 1 87 ? -6.254 -7.577 -5.379 1.00 80.44 87 LYS A C 1
ATOM 715 O O . LYS A 1 87 ? -5.405 -7.449 -6.245 1.00 80.44 87 LYS A O 1
ATOM 720 N N . ASN A 1 88 ? -7.511 -7.939 -5.623 1.00 79.31 88 ASN A N 1
ATOM 721 C CA . ASN A 1 88 ? -8.054 -8.218 -6.956 1.00 79.31 88 ASN A CA 1
ATOM 722 C C . ASN A 1 88 ? -8.129 -6.969 -7.851 1.00 79.31 88 ASN A C 1
ATOM 724 O O . ASN A 1 88 ? -8.039 -7.084 -9.065 1.00 79.31 88 ASN A O 1
ATOM 728 N N . LEU A 1 89 ? -8.266 -5.782 -7.254 1.00 82.06 89 LEU A N 1
ATOM 729 C CA . LEU A 1 89 ? -8.309 -4.509 -7.977 1.00 82.06 89 LEU A CA 1
ATOM 730 C C . LEU A 1 89 ? -6.929 -3.858 -8.123 1.00 82.06 89 LEU A C 1
ATOM 732 O O . LEU A 1 89 ? -6.802 -2.831 -8.785 1.00 82.06 89 LEU A O 1
ATOM 736 N N . ARG A 1 90 ? -5.888 -4.407 -7.483 1.00 84.38 90 ARG A N 1
ATOM 737 C CA . ARG A 1 90 ? -4.528 -3.891 -7.655 1.00 84.38 90 ARG A CA 1
ATOM 738 C C . ARG A 1 90 ? -4.024 -4.301 -9.033 1.00 84.38 90 ARG A C 1
ATOM 740 O O . ARG A 1 90 ? -4.113 -5.484 -9.354 1.00 84.38 90 ARG A O 1
ATOM 747 N N . PRO A 1 91 ? -3.435 -3.374 -9.801 1.00 85.69 91 PRO A N 1
ATOM 748 C CA . PRO A 1 91 ? -2.835 -3.738 -11.068 1.00 85.69 91 PRO A CA 1
ATOM 749 C C . PRO A 1 91 ? -1.670 -4.699 -10.823 1.00 85.69 91 PRO A C 1
ATOM 751 O O . PRO A 1 91 ? -0.866 -4.502 -9.901 1.00 85.69 91 PRO A O 1
ATOM 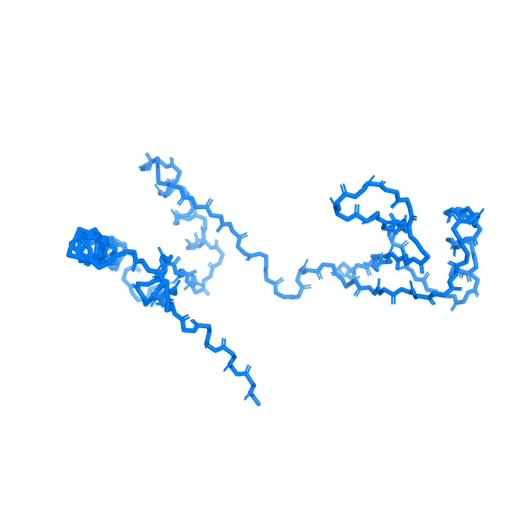754 N N . LEU A 1 92 ? -1.581 -5.745 -11.642 1.00 88.56 92 LEU A N 1
ATOM 755 C CA . LEU A 1 92 ? -0.458 -6.672 -11.604 1.00 88.56 92 LEU A CA 1
ATOM 756 C C . LEU A 1 92 ? 0.788 -5.954 -12.130 1.00 88.56 92 LEU A C 1
ATOM 758 O O . LEU A 1 92 ? 0.797 -5.438 -13.245 1.00 88.56 92 LEU A O 1
ATOM 762 N N . LYS A 1 93 ? 1.845 -5.921 -11.315 1.00 90.75 93 LYS A N 1
ATOM 763 C CA . LYS A 1 93 ? 3.124 -5.309 -11.682 1.00 90.75 93 LYS A CA 1
ATOM 764 C C . LYS A 1 93 ? 4.208 -6.368 -11.776 1.00 90.75 93 LYS A C 1
ATOM 766 O O . LYS A 1 93 ? 4.383 -7.145 -10.838 1.00 90.75 93 LYS A O 1
ATOM 771 N N . ALA A 1 94 ? 4.960 -6.350 -12.868 1.00 91.38 94 ALA A N 1
ATOM 772 C CA . ALA A 1 94 ? 6.183 -7.127 -13.021 1.00 91.38 94 ALA A CA 1
ATOM 773 C C . ALA A 1 94 ? 7.390 -6.198 -13.137 1.00 91.38 94 ALA A C 1
ATOM 775 O O . ALA A 1 94 ? 7.270 -5.039 -13.533 1.00 91.38 94 ALA A O 1
ATOM 776 N N . VAL A 1 95 ? 8.560 -6.718 -12.776 1.00 92.62 95 VAL A N 1
ATOM 777 C CA . VAL A 1 95 ? 9.828 -6.001 -12.900 1.00 92.62 95 VAL A CA 1
ATOM 778 C C . VAL A 1 95 ? 10.765 -6.824 -13.766 1.00 92.62 95 VAL A C 1
ATOM 780 O O . VAL A 1 95 ? 11.096 -7.955 -13.417 1.00 92.62 95 VAL A O 1
ATOM 783 N N . PHE A 1 96 ? 11.208 -6.232 -14.868 1.00 90.06 96 PHE A N 1
ATOM 784 C CA . PHE A 1 96 ? 12.227 -6.779 -15.748 1.00 90.06 96 PHE A CA 1
ATOM 785 C C . PHE A 1 96 ? 13.579 -6.156 -15.407 1.00 90.06 96 PHE A C 1
ATOM 787 O O . PHE A 1 96 ? 13.696 -4.939 -15.252 1.00 90.06 96 PHE A O 1
ATOM 794 N N . LYS A 1 97 ? 14.611 -6.985 -15.261 1.00 91.69 97 LYS A N 1
ATOM 795 C CA . LYS A 1 97 ? 15.985 -6.544 -14.991 1.00 91.69 97 LYS A CA 1
ATOM 796 C C . LYS A 1 97 ? 16.886 -6.956 -16.147 1.00 91.69 97 LYS A C 1
ATOM 798 O O . LYS A 1 97 ? 16.632 -7.975 -16.777 1.00 91.69 97 LYS A O 1
ATOM 803 N N . GLY A 1 98 ? 17.951 -6.193 -16.377 1.00 85.25 98 GLY A N 1
ATOM 804 C CA . GLY A 1 98 ? 18.996 -6.550 -17.344 1.00 85.25 98 GLY A CA 1
ATOM 805 C C . GLY A 1 98 ? 18.803 -5.978 -18.748 1.00 85.25 98 GLY A C 1
ATOM 806 O O . GLY A 1 98 ? 19.708 -6.102 -19.565 1.00 85.25 98 GLY A O 1
ATOM 807 N N . LEU A 1 99 ? 17.686 -5.294 -19.017 1.00 89.31 99 LEU A N 1
ATOM 808 C CA . LEU A 1 99 ? 17.552 -4.481 -20.225 1.00 89.31 99 LEU A CA 1
ATOM 809 C C . LEU A 1 99 ? 18.389 -3.199 -20.090 1.00 89.31 99 LEU A C 1
ATOM 811 O O . LEU A 1 99 ? 18.305 -2.544 -19.041 1.00 89.31 99 LEU A O 1
ATOM 815 N N . PRO A 1 100 ? 19.173 -2.822 -21.117 1.00 91.12 100 PRO A N 1
ATOM 816 C CA . PRO A 1 100 ? 19.975 -1.608 -21.089 1.00 91.12 100 PRO A CA 1
ATOM 817 C C . PRO A 1 100 ? 19.143 -0.359 -20.815 1.00 91.12 100 PRO A C 1
ATOM 819 O O . PRO A 1 100 ? 17.955 -0.283 -21.127 1.00 91.12 100 PRO A O 1
ATOM 822 N N . VAL A 1 101 ? 19.801 0.653 -20.248 1.00 91.38 101 VAL A N 1
ATOM 823 C CA . VAL A 1 101 ? 19.136 1.918 -19.926 1.00 91.38 101 VAL A CA 1
ATOM 824 C C . VAL A 1 101 ? 18.706 2.681 -21.181 1.00 91.38 101 VAL A C 1
ATOM 826 O O . VAL A 1 101 ? 17.746 3.435 -21.123 1.00 91.38 101 VAL A O 1
ATOM 829 N N . SER A 1 102 ? 19.397 2.451 -22.299 1.00 92.06 102 SER A N 1
ATOM 830 C CA . SER A 1 102 ? 19.204 3.126 -23.582 1.00 92.06 102 SER A CA 1
ATOM 831 C C . SER A 1 102 ? 17.987 2.664 -24.384 1.00 92.06 102 SER A C 1
ATOM 833 O O . SER A 1 102 ? 17.696 3.281 -25.402 1.00 92.06 102 SER A O 1
ATOM 835 N N . TYR A 1 103 ? 17.321 1.576 -23.986 1.00 90.25 103 TYR A N 1
ATOM 836 C CA . TYR A 1 103 ? 16.133 1.086 -24.691 1.00 90.25 103 TYR A CA 1
ATOM 837 C C . TYR A 1 103 ? 14.986 2.089 -24.575 1.00 90.25 103 TYR A C 1
ATOM 839 O O . TYR A 1 103 ? 14.809 2.706 -23.522 1.00 90.25 103 TYR A O 1
ATOM 847 N N . ASN A 1 104 ? 14.187 2.221 -25.634 1.00 90.25 104 ASN A N 1
ATOM 848 C CA . ASN A 1 104 ? 12.996 3.061 -25.595 1.00 90.25 104 ASN A CA 1
ATOM 849 C C . ASN A 1 104 ? 11.793 2.286 -25.020 1.00 90.25 104 ASN A C 1
ATOM 851 O O . ASN A 1 104 ? 11.630 1.083 -25.232 1.00 90.25 104 ASN A O 1
ATOM 855 N N . VAL A 1 105 ? 10.916 3.003 -24.315 1.00 91.69 105 VAL A N 1
ATOM 856 C CA . VAL A 1 105 ? 9.627 2.512 -23.810 1.00 91.69 105 VAL A CA 1
ATOM 857 C C . VAL A 1 105 ? 8.785 1.923 -24.948 1.00 91.69 105 VAL A C 1
ATOM 859 O O . VAL A 1 105 ? 8.163 0.878 -24.755 1.00 91.69 105 VAL A O 1
ATOM 862 N N . ASP A 1 106 ? 8.793 2.548 -26.128 1.00 91.44 106 ASP A N 1
ATOM 863 C CA . ASP A 1 106 ? 7.987 2.119 -27.281 1.00 91.44 106 ASP A CA 1
ATOM 864 C C . ASP A 1 106 ? 8.452 0.777 -27.856 1.00 91.44 106 ASP A C 1
ATOM 866 O O . ASP A 1 106 ? 7.632 -0.086 -28.171 1.00 91.44 106 ASP A O 1
ATOM 870 N N . GLU A 1 107 ? 9.768 0.564 -27.939 1.00 91.81 107 GLU A N 1
ATOM 871 C CA . GLU A 1 107 ? 10.361 -0.693 -28.415 1.00 91.81 107 GLU A CA 1
ATOM 872 C C . GLU A 1 107 ? 10.012 -1.843 -27.470 1.00 91.81 107 GLU A C 1
ATOM 874 O O . GLU A 1 107 ? 9.578 -2.910 -27.902 1.00 91.81 107 GLU A O 1
ATOM 879 N N . ILE A 1 108 ? 10.131 -1.600 -26.161 1.00 92.00 108 ILE A N 1
ATOM 880 C CA . ILE A 1 108 ? 9.759 -2.576 -25.136 1.00 92.00 108 ILE A CA 1
ATOM 881 C C . ILE A 1 108 ? 8.257 -2.867 -25.201 1.00 92.00 108 ILE A C 1
ATOM 883 O O . ILE A 1 108 ? 7.854 -4.026 -25.152 1.00 92.00 108 ILE A O 1
ATOM 887 N N . SER A 1 109 ? 7.422 -1.835 -25.331 1.00 91.56 109 SER A N 1
ATOM 888 C CA . SER A 1 109 ? 5.965 -1.992 -25.406 1.00 91.56 109 SER A CA 1
ATOM 889 C C . SER A 1 109 ? 5.548 -2.792 -26.640 1.00 91.56 109 SER A C 1
ATOM 891 O O . SER A 1 109 ? 4.707 -3.683 -26.533 1.00 91.56 109 SER A O 1
ATOM 893 N N . THR A 1 110 ? 6.180 -2.526 -27.786 1.00 92.50 110 THR A N 1
ATOM 894 C CA . THR A 1 110 ? 5.939 -3.244 -29.044 1.00 92.50 110 THR A CA 1
ATOM 895 C C . THR A 1 110 ? 6.352 -4.708 -28.924 1.00 92.50 110 THR A C 1
ATOM 897 O O . THR A 1 110 ? 5.532 -5.587 -29.172 1.00 92.50 110 THR A O 1
ATOM 900 N N . GLY A 1 111 ? 7.563 -4.991 -28.434 1.00 92.50 111 GLY A N 1
ATOM 901 C CA . GLY A 1 111 ? 8.024 -6.370 -28.245 1.00 92.50 111 GLY A CA 1
ATOM 902 C C . GLY A 1 111 ? 7.162 -7.164 -27.254 1.00 92.50 111 GLY A C 1
ATOM 903 O O . GLY A 1 111 ? 6.913 -8.351 -27.447 1.00 92.50 111 GLY A O 1
ATOM 904 N N . LEU A 1 112 ? 6.640 -6.519 -26.204 1.00 91.62 112 LEU A N 1
ATOM 905 C CA . LEU A 1 112 ? 5.702 -7.160 -25.274 1.00 91.62 112 LEU A CA 1
ATOM 906 C C . LEU A 1 112 ? 4.340 -7.440 -25.930 1.00 91.62 112 LEU A C 1
ATOM 908 O O . LEU A 1 112 ? 3.754 -8.495 -25.677 1.00 91.62 112 LEU A O 1
ATOM 912 N N . ALA A 1 113 ? 3.856 -6.538 -26.787 1.00 91.88 113 ALA A N 1
ATOM 913 C CA . ALA A 1 113 ? 2.625 -6.737 -27.547 1.00 91.88 113 ALA A CA 1
ATOM 914 C C . ALA A 1 113 ? 2.756 -7.880 -28.570 1.00 91.88 113 ALA A C 1
ATOM 916 O O . ALA A 1 113 ? 1.839 -8.691 -28.691 1.00 91.88 113 ALA A O 1
ATOM 917 N N . GLU A 1 114 ? 3.903 -7.998 -29.243 1.00 95.06 114 GLU A N 1
ATOM 918 C CA . GLU A 1 114 ? 4.220 -9.106 -30.161 1.00 95.06 114 GLU A CA 1
ATOM 919 C C . GLU A 1 114 ? 4.242 -10.468 -29.450 1.00 95.06 114 GLU A C 1
ATOM 921 O O . GLU A 1 114 ? 3.845 -11.480 -30.025 1.00 95.06 1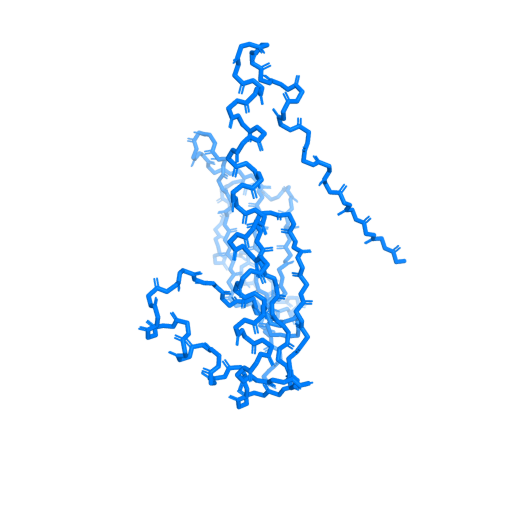14 GLU A O 1
ATOM 926 N N . LEU A 1 115 ? 4.619 -10.496 -28.168 1.00 92.25 115 LEU A N 1
ATOM 927 C CA . LEU A 1 115 ? 4.532 -11.681 -27.305 1.00 92.25 115 LEU A CA 1
ATOM 928 C C . LEU A 1 115 ? 3.106 -11.964 -26.788 1.00 92.25 115 LEU A C 1
ATOM 930 O O . LEU A 1 115 ? 2.905 -12.902 -26.015 1.00 92.25 115 LEU A O 1
ATOM 934 N N . GLY A 1 116 ? 2.114 -11.159 -27.178 1.00 91.25 116 GLY A N 1
ATOM 935 C CA . GLY A 1 116 ? 0.719 -11.297 -26.758 1.00 91.25 116 GLY A CA 1
ATOM 936 C C . GLY A 1 116 ? 0.429 -10.788 -25.343 1.00 91.25 116 GLY A C 1
ATOM 937 O O . GLY A 1 116 ? -0.632 -11.086 -24.789 1.00 91.25 116 GLY A O 1
ATOM 938 N N . LEU A 1 117 ? 1.342 -10.026 -24.731 1.00 89.44 117 LEU A N 1
ATOM 939 C CA . LEU A 1 117 ? 1.155 -9.479 -23.389 1.00 89.44 117 LEU A CA 1
ATOM 940 C C . LEU A 1 117 ? 0.426 -8.133 -23.453 1.00 89.44 117 LEU A C 1
ATOM 942 O O . LEU A 1 117 ? 0.877 -7.183 -24.088 1.00 89.44 117 LEU A O 1
ATOM 946 N N . GLN A 1 118 ? -0.694 -8.027 -22.737 1.00 88.69 118 GLN A N 1
ATOM 947 C CA . GLN A 1 118 ? -1.449 -6.778 -22.627 1.00 88.69 118 GLN A CA 1
ATOM 948 C C . GLN A 1 118 ? -0.911 -5.915 -21.484 1.00 88.69 118 GLN A C 1
ATOM 950 O O . GLN A 1 118 ? -1.304 -6.058 -20.320 1.00 88.69 118 GLN A O 1
ATOM 955 N N . ILE A 1 119 ? -0.000 -5.015 -21.833 1.00 91.38 119 ILE A N 1
ATOM 956 C CA . ILE A 1 119 ? 0.621 -4.069 -20.909 1.00 91.38 119 ILE A CA 1
ATOM 957 C C . ILE A 1 119 ? -0.090 -2.717 -21.004 1.00 91.38 119 ILE A C 1
ATOM 959 O O . ILE A 1 119 ? -0.389 -2.239 -22.093 1.00 91.38 119 ILE A O 1
ATOM 963 N N . ASP A 1 120 ? -0.384 -2.133 -19.848 1.00 91.31 120 ASP A N 1
ATOM 964 C CA . ASP A 1 120 ? -1.025 -0.824 -19.696 1.00 91.31 120 ASP A CA 1
ATOM 965 C C . ASP A 1 120 ? 0.022 0.291 -19.537 1.00 91.31 120 ASP A C 1
ATOM 967 O O . ASP A 1 120 ? -0.116 1.372 -20.100 1.00 91.31 120 ASP A O 1
ATOM 971 N N . GLU A 1 121 ? 1.111 0.016 -18.809 1.00 93.06 121 GLU A N 1
ATOM 972 C CA . GLU A 1 121 ? 2.201 0.973 -18.588 1.00 93.06 121 GLU A CA 1
ATOM 973 C C . GLU A 1 121 ? 3.561 0.262 -18.586 1.00 93.06 121 GLU A C 1
ATOM 975 O O . GLU A 1 121 ? 3.751 -0.755 -17.910 1.00 93.06 121 GLU A O 1
ATOM 980 N N . VAL A 1 122 ? 4.532 0.839 -19.295 1.00 94.62 122 VAL A N 1
ATOM 981 C CA . VAL A 1 122 ? 5.951 0.474 -19.233 1.00 94.62 122 VAL A CA 1
ATOM 982 C C . VAL A 1 122 ? 6.722 1.671 -18.695 1.00 94.62 122 VAL A C 1
ATOM 984 O O . VAL A 1 122 ? 6.610 2.778 -19.215 1.00 94.62 122 VAL A O 1
ATOM 987 N N . ARG A 1 123 ? 7.523 1.465 -17.646 1.00 94.62 123 ARG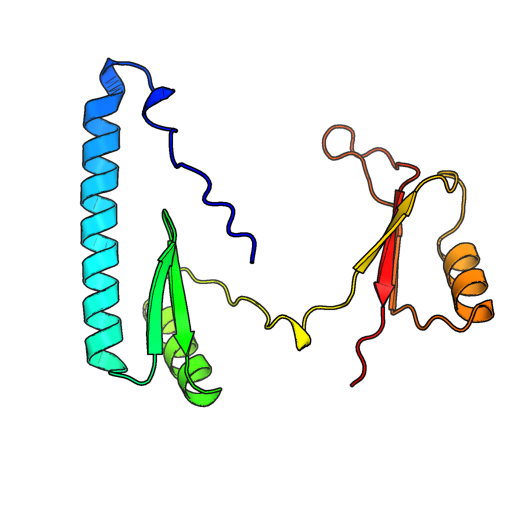 A N 1
ATOM 988 C CA . ARG A 1 123 ? 8.290 2.544 -17.018 1.00 94.62 123 ARG A CA 1
ATOM 989 C C . ARG A 1 123 ? 9.678 2.098 -16.600 1.00 94.62 123 ARG A C 1
ATOM 991 O O . ARG A 1 123 ? 9.832 1.133 -15.855 1.00 94.62 123 ARG A O 1
ATOM 998 N N . GLN A 1 124 ? 10.687 2.879 -16.965 1.00 95.00 124 GLN A N 1
ATOM 999 C CA . GLN A 1 124 ? 12.027 2.714 -16.422 1.00 95.00 124 GLN A CA 1
ATOM 1000 C C . GLN A 1 124 ? 12.116 3.252 -14.993 1.00 95.00 124 GLN A C 1
ATOM 1002 O O . GLN A 1 124 ? 11.635 4.348 -14.681 1.00 95.00 124 GLN A O 1
ATOM 1007 N N . LEU A 1 125 ? 12.728 2.476 -14.102 1.00 94.62 125 LEU A N 1
ATOM 1008 C CA . LEU A 1 125 ? 12.947 2.902 -12.729 1.00 94.62 125 LEU A CA 1
ATOM 1009 C C . LEU A 1 125 ? 14.175 3.805 -12.621 1.00 94.62 125 LEU A C 1
ATOM 1011 O O . LEU A 1 125 ? 15.100 3.759 -13.432 1.00 94.62 125 LEU A O 1
ATOM 1015 N N . THR A 1 126 ? 14.188 4.610 -11.563 1.00 95.62 126 THR A N 1
ATOM 1016 C CA . THR A 1 126 ? 15.322 5.451 -11.190 1.00 95.62 126 THR A CA 1
ATOM 1017 C C . THR A 1 126 ? 15.880 5.032 -9.842 1.00 95.62 126 THR A C 1
ATOM 1019 O O . THR A 1 126 ? 15.174 4.531 -8.962 1.00 95.62 126 THR A O 1
ATOM 1022 N N . ASN A 1 127 ? 17.176 5.256 -9.660 1.00 95.38 127 ASN A N 1
ATOM 1023 C CA . ASN A 1 127 ? 17.810 5.146 -8.363 1.00 95.38 127 ASN A CA 1
ATOM 1024 C C . ASN A 1 127 ? 17.190 6.174 -7.402 1.00 95.38 127 ASN A C 1
ATOM 1026 O O . ASN A 1 127 ? 17.102 7.361 -7.713 1.00 95.38 127 ASN A O 1
ATOM 1030 N N . LEU A 1 128 ? 16.785 5.734 -6.210 1.00 93.12 128 LEU A N 1
ATOM 1031 C CA . LEU A 1 128 ? 16.108 6.600 -5.240 1.00 93.12 128 LEU A CA 1
ATOM 1032 C C . LEU A 1 128 ? 16.987 7.756 -4.739 1.00 93.12 128 LEU A C 1
ATOM 1034 O O . LEU A 1 128 ? 16.459 8.834 -4.477 1.00 93.12 128 LEU A O 1
ATOM 1038 N N . LYS A 1 129 ? 18.303 7.538 -4.609 1.00 95.00 129 LYS A N 1
ATOM 1039 C CA . LYS A 1 129 ? 19.250 8.542 -4.102 1.00 95.00 129 LYS A CA 1
ATOM 1040 C C . LYS A 1 129 ? 19.706 9.495 -5.203 1.00 95.00 129 LYS A C 1
ATOM 1042 O O . LYS A 1 129 ? 19.630 10.702 -5.026 1.00 95.00 129 LYS A O 1
ATOM 1047 N N . THR A 1 130 ? 20.180 8.955 -6.326 1.00 96.12 130 THR A N 1
ATOM 1048 C CA . THR A 1 130 ? 20.804 9.760 -7.394 1.00 96.12 130 THR A CA 1
ATOM 1049 C C . THR A 1 130 ? 19.821 10.230 -8.460 1.00 96.12 130 THR A C 1
ATOM 1051 O O . THR A 1 130 ? 20.183 11.057 -9.285 1.00 96.12 130 THR A O 1
ATOM 1054 N N . ARG A 1 131 ? 18.595 9.686 -8.481 1.00 94.56 131 ARG A N 1
ATOM 1055 C CA . ARG A 1 131 ? 17.575 9.904 -9.525 1.00 94.56 131 ARG A CA 1
ATOM 1056 C C . ARG A 1 131 ? 17.990 9.483 -10.940 1.00 94.56 131 ARG A C 1
ATOM 1058 O O . ARG A 1 131 ? 17.206 9.658 -11.865 1.00 94.56 131 ARG A O 1
ATOM 1065 N N . ALA A 1 132 ? 19.156 8.860 -11.101 1.00 94.62 132 ALA A N 1
ATOM 1066 C CA . ALA A 1 132 ? 19.617 8.323 -12.376 1.00 94.62 132 ALA A CA 1
ATOM 1067 C C . ALA A 1 132 ? 18.780 7.109 -12.812 1.00 94.62 132 ALA A C 1
ATOM 1069 O O . ALA A 1 132 ? 18.333 6.329 -11.965 1.00 94.62 132 ALA A O 1
ATOM 1070 N N . LEU A 1 133 ? 18.592 6.936 -14.122 1.00 93.88 133 LEU A N 1
ATOM 1071 C CA . LEU A 1 133 ? 17.925 5.767 -14.700 1.00 93.88 133 LEU A CA 1
ATOM 1072 C C . LEU A 1 133 ? 18.728 4.493 -14.412 1.00 93.88 133 LEU A C 1
ATOM 1074 O O . LEU A 1 133 ? 19.960 4.506 -14.410 1.00 93.88 133 LEU A O 1
ATOM 1078 N N . ILE A 1 134 ? 18.025 3.392 -14.152 1.00 94.88 134 ILE A N 1
ATOM 1079 C CA . ILE A 1 134 ? 18.631 2.083 -13.885 1.00 94.88 134 ILE A CA 1
ATOM 1080 C C . ILE A 1 134 ? 18.106 1.038 -14.879 1.00 94.88 134 ILE A C 1
ATOM 1082 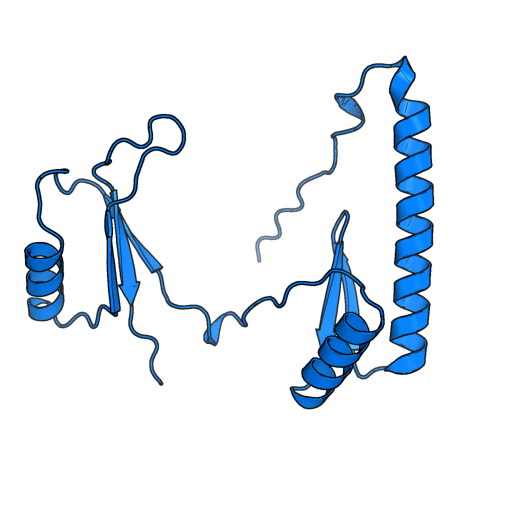O O . ILE A 1 134 ? 17.004 1.206 -15.403 1.00 94.88 134 ILE A O 1
ATOM 1086 N N . PRO A 1 135 ? 18.856 -0.054 -15.140 1.00 94.44 135 PRO A N 1
ATOM 1087 C CA . PRO A 1 135 ? 18.459 -1.133 -16.056 1.00 94.44 135 PRO A CA 1
ATOM 1088 C C . PRO A 1 135 ? 17.384 -2.043 -15.432 1.00 94.44 135 PRO A C 1
ATOM 1090 O O . PRO A 1 135 ? 17.519 -3.268 -15.335 1.00 94.44 135 PRO A O 1
ATOM 1093 N N . VAL A 1 136 ? 16.332 -1.412 -14.916 1.00 94.56 136 VAL A N 1
ATOM 1094 C CA . VAL A 1 136 ? 15.194 -2.028 -14.251 1.00 94.56 136 VAL A CA 1
ATOM 1095 C C . VAL A 1 136 ? 13.937 -1.354 -14.772 1.00 94.56 136 VAL A C 1
ATOM 1097 O O . VAL A 1 136 ? 13.759 -0.144 -14.634 1.00 94.56 136 VAL A O 1
ATOM 1100 N N . TRP A 1 137 ? 13.058 -2.162 -15.341 1.00 94.81 137 TRP A N 1
ATOM 1101 C CA . TRP A 1 137 ? 11.838 -1.731 -16.000 1.00 94.81 137 TRP A CA 1
ATOM 1102 C C . TRP A 1 137 ? 10.641 -2.311 -15.261 1.00 94.81 137 TRP A C 1
ATOM 1104 O O . TRP A 1 137 ? 10.611 -3.498 -14.945 1.00 94.81 137 TRP A O 1
ATOM 1114 N N . GLN A 1 138 ? 9.665 -1.472 -14.948 1.00 94.81 138 GLN A N 1
ATOM 1115 C CA . GLN A 1 138 ? 8.398 -1.873 -14.364 1.00 94.81 138 GLN A CA 1
ATOM 1116 C C . GLN A 1 138 ? 7.346 -1.953 -15.464 1.00 94.81 138 GLN A C 1
ATOM 1118 O O . GLN A 1 138 ? 7.172 -1.010 -16.232 1.00 94.81 138 GLN A O 1
ATOM 1123 N N . LEU A 1 139 ? 6.625 -3.066 -15.484 1.00 94.50 139 LEU A N 1
ATOM 1124 C CA . LEU A 1 139 ? 5.508 -3.327 -16.378 1.00 94.50 139 LEU A CA 1
ATOM 1125 C C . LEU A 1 139 ? 4.235 -3.396 -15.541 1.00 94.50 139 LEU A C 1
ATOM 1127 O O . LEU A 1 139 ? 4.211 -4.075 -14.509 1.00 94.50 139 LEU A O 1
ATOM 1131 N N . VAL A 1 140 ? 3.189 -2.708 -15.974 1.00 93.31 140 VAL A N 1
ATOM 1132 C CA . VAL A 1 140 ? 1.863 -2.755 -15.363 1.00 93.31 140 VAL A CA 1
ATOM 1133 C C . VAL A 1 140 ? 0.938 -3.453 -16.342 1.00 93.31 140 VAL A C 1
ATOM 1135 O O . VAL A 1 140 ? 0.717 -2.964 -17.442 1.00 93.31 140 VAL A O 1
ATOM 1138 N N . TYR A 1 141 ? 0.426 -4.616 -15.962 1.00 90.44 141 TYR A N 1
ATOM 1139 C CA . TYR A 1 141 ? -0.506 -5.366 -16.794 1.00 90.44 141 TYR A CA 1
ATOM 1140 C C . TYR A 1 141 ? -1.892 -4.748 -16.732 1.00 90.44 141 TYR A C 1
ATOM 1142 O O . TYR A 1 141 ? -2.336 -4.274 -15.680 1.00 90.44 141 TYR A O 1
ATOM 1150 N N . LYS A 1 142 ? -2.603 -4.846 -17.852 1.00 83.88 142 LYS A N 1
ATOM 1151 C CA . LYS A 1 142 ? -4.015 -4.501 -17.902 1.00 83.88 142 LYS A CA 1
ATOM 1152 C C . LYS A 1 142 ? -4.799 -5.502 -17.058 1.00 83.88 142 LYS A C 1
ATOM 1154 O O . LYS A 1 142 ? -4.773 -6.703 -17.321 1.00 83.88 142 LYS A O 1
ATOM 1159 N N . ASN A 1 143 ? -5.482 -5.016 -16.023 1.00 74.94 143 ASN A N 1
ATOM 1160 C CA . ASN A 1 143 ? -6.351 -5.878 -15.228 1.00 74.94 143 ASN A CA 1
ATOM 1161 C C . ASN A 1 143 ? -7.544 -6.313 -16.101 1.00 74.94 143 ASN A C 1
ATOM 1163 O O . ASN A 1 143 ? -8.099 -5.458 -16.805 1.00 74.94 143 ASN A O 1
ATOM 1167 N N . PRO A 1 144 ? -7.958 -7.594 -16.075 1.00 63.47 144 PRO A N 1
ATOM 1168 C CA . PRO A 1 144 ? -9.211 -7.990 -16.705 1.00 63.47 144 PRO A CA 1
ATOM 1169 C C . PRO A 1 144 ? -10.340 -7.160 -16.076 1.00 63.47 144 PRO A C 1
ATOM 1171 O O . PRO A 1 144 ? -10.435 -7.080 -14.848 1.00 63.47 144 PRO A O 1
ATOM 1174 N N . LYS A 1 145 ? -11.097 -6.457 -16.925 1.00 54.25 145 LYS A N 1
ATOM 1175 C CA . LYS A 1 145 ? -12.255 -5.656 -16.511 1.00 54.25 145 LYS A CA 1
ATOM 1176 C C . LYS A 1 145 ? -13.395 -6.550 -16.046 1.00 54.25 145 LYS A C 1
ATOM 1178 O O . LYS A 1 145 ? -13.566 -7.626 -16.659 1.00 54.25 145 LYS A O 1
#